Protein AF-A0A962K9R0-F1 (afdb_monomer)

Solvent-accessible surface area (backbone atoms only — not comparable to full-atom values): 7818 Å² total; per-residue (Å²): 138,87,83,87,77,81,82,76,60,64,63,57,54,57,55,56,58,64,68,67,68,78,81,79,78,81,95,76,87,81,95,74,89,78,85,84,85,80,95,72,94,74,83,80,87,74,91,63,86,55,54,47,76,77,61,75,90,55,94,85,46,94,62,61,64,46,38,31,38,31,78,87,70,49,75,46,82,45,63,84,69,86,89,55,103,68,90,85,88,85,84,90,66,102,70,59,64,90,72,45,53,93,92,57,79,115

pLDDT: mean 76.05, std 21.68, range [35.66, 98.06]

Foldseek 3Di:
DDDDDDPPVVVVVVVVVVVVPPPDDDDDDDDDDDDDDDDDDDDDDDPDPQKDWDDDQDPPDPQRWTWIAGVVRDIDTDGDDDPDPDDDDDDDDPDDQVPDDPVDGD

Mean predicted aligned error: 17.76 Å

Secondary structure (DSSP, 8-state):
------TTSHHHHHHHHHHSSSS--------------------S-SS--SEEE-----TT-TT--EEEEETTS-EEEE----SSS--------S--GGGS-TT---

Radius of gyration: 33.36 Å; Cα contacts (8 Å, |Δi|>4): 50; chains: 1; bounding box: 42×42×118 Å

Sequence (106 aa):
MRKFFSANHLTGIALAALMLLLTACGQAGDNTDPASQSAATASGTAGGTGYHRINEADPDDPLSAQIYELDNGLRVYLTENHEEPRFYAEIAVRAGSKQDPAAATG

Nearest PDB structures (foldseek):
  6b19-assembly1_A  TM=5.497E-01  e=2.868E+00  Human immunodeficiency virus 1
  5z57-assembly1_v  TM=2.238E-01  e=5.482E+00  Homo sapiens
  9c3c-a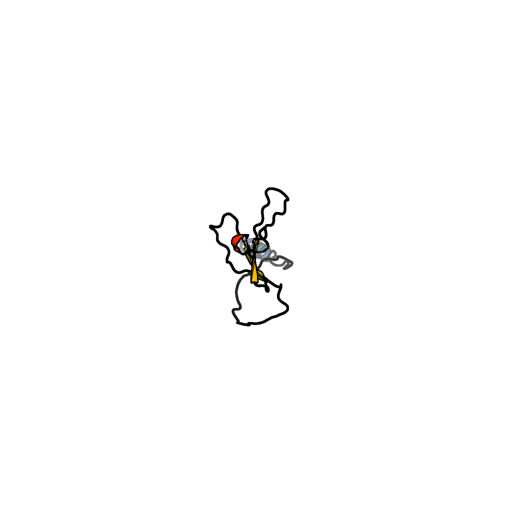ssembly1_d  TM=2.150E-01  e=8.086E+00  Oryctolagus cuniculus

Structure (mmCIF, N/CA/C/O backbone):
data_AF-A0A962K9R0-F1
#
_entry.id   AF-A0A962K9R0-F1
#
loop_
_atom_site.group_PDB
_atom_site.id
_atom_site.type_symbol
_atom_site.label_atom_id
_atom_site.label_alt_id
_atom_site.label_comp_id
_atom_site.label_asym_id
_atom_site.label_entity_id
_atom_site.label_seq_id
_atom_site.pdbx_PDB_ins_code
_atom_site.Cartn_x
_atom_site.Cartn_y
_atom_site.Cartn_z
_atom_site.occupancy
_atom_site.B_iso_or_equiv
_atom_site.auth_seq_id
_atom_site.auth_comp_id
_atom_site.auth_asym_id
_atom_site.auth_atom_id
_atom_site.pdbx_PDB_model_num
ATOM 1 N N . MET A 1 1 ? -30.956 -30.525 88.281 1.00 43.19 1 MET A N 1
ATOM 2 C CA . MET A 1 1 ? -29.673 -30.682 87.560 1.00 43.19 1 MET A CA 1
ATOM 3 C C . MET A 1 1 ? -29.812 -30.048 86.182 1.00 43.19 1 MET A C 1
ATOM 5 O O . MET A 1 1 ? -30.467 -30.616 85.320 1.00 43.19 1 MET A O 1
ATOM 9 N N . ARG A 1 2 ? -29.297 -28.825 86.009 1.00 40.34 2 ARG A N 1
ATOM 10 C CA . ARG A 1 2 ? -29.301 -28.093 84.734 1.00 40.34 2 ARG A CA 1
ATOM 11 C C . ARG A 1 2 ? -28.057 -28.506 83.943 1.00 40.34 2 ARG A C 1
ATOM 13 O O . ARG A 1 2 ? -26.953 -28.237 84.404 1.00 40.34 2 ARG A O 1
ATOM 20 N N . LYS A 1 3 ? -28.222 -29.168 82.795 1.00 55.22 3 LYS A N 1
ATOM 21 C CA . LYS A 1 3 ? -27.131 -29.366 81.830 1.00 55.22 3 LYS A CA 1
ATOM 22 C C . LYS A 1 3 ? -27.150 -28.198 80.846 1.00 55.22 3 LYS A C 1
ATOM 24 O O . LYS A 1 3 ? -28.105 -28.033 80.097 1.00 55.22 3 LYS A O 1
ATOM 29 N N . PHE A 1 4 ? -26.105 -27.382 80.913 1.00 58.00 4 PHE A N 1
ATOM 30 C CA . PHE A 1 4 ? -25.772 -26.362 79.928 1.00 58.00 4 PHE A CA 1
ATOM 31 C C . PHE A 1 4 ? -25.250 -27.058 78.664 1.00 58.00 4 PHE A C 1
ATOM 33 O O . PHE A 1 4 ? -24.234 -27.746 78.728 1.00 58.00 4 PHE A O 1
ATOM 40 N N . PHE A 1 5 ? -25.928 -26.879 77.531 1.00 59.28 5 PHE A N 1
ATOM 41 C CA . PHE A 1 5 ? -25.361 -27.124 76.205 1.00 59.28 5 PHE A CA 1
ATOM 42 C C . PHE A 1 5 ? -25.292 -25.782 75.470 1.00 59.28 5 PHE A C 1
ATOM 44 O O . PHE A 1 5 ? -26.267 -25.037 75.410 1.00 59.28 5 PHE A O 1
ATOM 51 N N . SER A 1 6 ? -24.080 -25.457 75.027 1.00 55.84 6 SER A N 1
ATOM 52 C CA . SER A 1 6 ? -23.618 -24.157 74.540 1.00 55.84 6 SER A CA 1
ATOM 53 C C . SER A 1 6 ? -24.272 -23.754 73.214 1.00 55.84 6 SER A C 1
ATOM 55 O O . SER A 1 6 ? -24.190 -24.476 72.223 1.00 55.84 6 SER A O 1
ATOM 57 N N . ALA A 1 7 ? -24.870 -22.562 73.188 1.00 60.09 7 ALA A N 1
ATOM 58 C CA . ALA A 1 7 ? -25.544 -21.956 72.038 1.00 60.09 7 ALA A CA 1
ATOM 59 C C . ALA A 1 7 ? -24.587 -21.302 71.011 1.00 60.09 7 ALA A C 1
ATOM 61 O O . ALA A 1 7 ? -25.029 -20.503 70.193 1.00 60.09 7 ALA A O 1
ATOM 62 N N . ASN A 1 8 ? -23.289 -21.635 71.025 1.00 60.00 8 ASN A N 1
ATOM 63 C CA . ASN A 1 8 ? -22.276 -20.973 70.187 1.00 60.00 8 ASN A CA 1
ATOM 64 C C . ASN A 1 8 ? -21.884 -21.740 68.908 1.00 60.00 8 ASN A C 1
ATOM 66 O O . ASN A 1 8 ? -21.065 -21.258 68.133 1.00 60.00 8 ASN A O 1
ATOM 70 N N . HIS A 1 9 ? -22.462 -22.923 68.668 1.00 58.88 9 HIS A N 1
ATOM 71 C CA . HIS A 1 9 ? -22.206 -23.717 67.454 1.00 58.88 9 HIS A CA 1
ATOM 72 C C . HIS A 1 9 ? -23.325 -23.617 66.405 1.00 58.88 9 HIS A C 1
ATOM 74 O O . HIS A 1 9 ? -23.107 -23.951 65.244 1.00 58.88 9 HIS A O 1
ATOM 80 N N . LEU A 1 10 ? -24.509 -23.125 66.786 1.00 54.62 10 LEU A N 1
ATOM 81 C CA . LEU A 1 10 ? -25.661 -23.034 65.883 1.00 54.62 10 LEU A CA 1
ATOM 82 C C . LEU A 1 10 ? -25.539 -21.860 64.892 1.00 54.62 10 LEU A C 1
ATOM 84 O O . LEU A 1 10 ? -25.954 -21.970 63.743 1.00 54.62 10 LEU A O 1
ATOM 88 N N . THR A 1 11 ? -24.915 -20.757 65.313 1.00 57.69 11 THR A N 1
ATOM 89 C CA . THR A 1 11 ? -24.666 -19.566 64.481 1.00 57.69 11 THR A CA 1
ATOM 90 C C . THR A 1 11 ? -23.553 -19.773 63.450 1.00 57.69 11 THR A C 1
ATOM 92 O O . THR A 1 11 ? -23.631 -19.219 62.358 1.00 57.69 11 THR A O 1
ATOM 95 N N . GLY A 1 12 ? -22.551 -20.610 63.745 1.00 54.88 12 GLY A N 1
ATOM 96 C CA . GLY A 1 12 ? -21.462 -20.919 62.806 1.00 54.88 12 GLY A CA 1
ATOM 97 C C . GLY A 1 12 ? -21.899 -21.794 61.626 1.00 54.88 12 GLY A C 1
ATOM 98 O O . GLY A 1 12 ? -21.480 -21.563 60.494 1.00 54.88 12 GLY A O 1
ATOM 99 N N . ILE A 1 13 ? -22.793 -22.760 61.864 1.00 59.22 13 ILE A N 1
ATOM 100 C CA . ILE A 1 13 ? -23.311 -23.652 60.811 1.00 59.22 13 ILE A CA 1
ATOM 101 C C . ILE A 1 13 ? -24.276 -22.895 59.879 1.00 59.22 13 ILE A C 1
ATOM 103 O O . ILE A 1 13 ? -24.261 -23.116 58.668 1.00 59.22 13 ILE A O 1
ATOM 107 N N . ALA A 1 14 ? -25.051 -21.942 60.412 1.00 57.75 14 ALA A N 1
ATOM 108 C CA . ALA A 1 14 ? -25.944 -21.097 59.617 1.00 57.75 14 ALA A CA 1
ATOM 109 C C . ALA A 1 14 ? -25.192 -20.146 58.660 1.00 57.75 14 ALA A C 1
ATOM 111 O O . ALA A 1 14 ? -25.675 -19.881 57.561 1.00 57.75 14 ALA A O 1
ATOM 112 N N . LEU A 1 15 ? -23.996 -19.673 59.036 1.00 58.50 15 LEU A N 1
ATOM 113 C CA . LEU A 1 15 ? -23.193 -18.771 58.200 1.00 58.50 15 LEU A CA 1
ATOM 114 C C . LEU A 1 15 ? -22.429 -19.516 57.086 1.00 58.50 15 LEU A C 1
ATOM 116 O O . LEU A 1 15 ? -22.290 -18.997 55.981 1.00 58.50 15 LEU A O 1
ATOM 120 N N . ALA A 1 16 ? -21.984 -20.752 57.344 1.00 58.22 16 ALA A N 1
ATOM 121 C CA . ALA A 1 16 ? -21.283 -21.577 56.356 1.00 58.22 16 ALA A CA 1
ATOM 122 C C . ALA A 1 16 ? -22.215 -22.123 55.253 1.00 58.22 16 ALA A C 1
ATOM 124 O O . ALA A 1 16 ? -21.808 -22.223 54.098 1.00 58.22 16 ALA A O 1
ATOM 125 N N . ALA A 1 17 ? -23.480 -22.417 55.577 1.00 58.00 17 ALA A N 1
ATOM 126 C CA . ALA A 1 17 ? -24.469 -22.878 54.597 1.00 58.00 17 ALA A CA 1
ATOM 127 C C . ALA A 1 17 ? -24.955 -21.759 53.653 1.00 58.00 17 ALA A C 1
ATOM 129 O O . ALA A 1 17 ? -25.308 -22.032 52.509 1.00 58.00 17 ALA A O 1
ATOM 130 N N . LEU A 1 18 ? -24.921 -20.496 54.095 1.00 57.53 18 LEU A N 1
ATOM 131 C CA . LEU A 1 18 ? -25.306 -19.340 53.278 1.00 57.53 18 LEU A CA 1
ATOM 132 C C . LEU A 1 18 ? -24.209 -18.926 52.273 1.00 57.53 18 LEU A C 1
A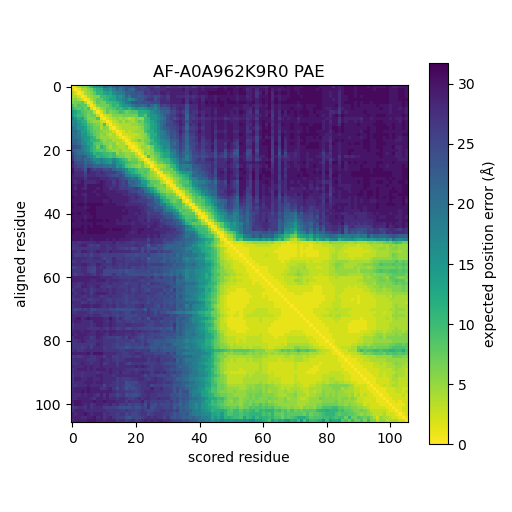TOM 134 O O . LEU A 1 18 ? -24.517 -18.354 51.234 1.00 57.53 18 LEU A O 1
ATOM 138 N N . MET A 1 19 ? -22.945 -19.277 52.538 1.00 60.31 19 MET A N 1
ATOM 139 C CA . MET A 1 19 ? -21.799 -19.039 51.643 1.00 60.31 19 MET A CA 1
ATOM 140 C C . MET A 1 19 ? -21.611 -20.121 50.560 1.00 60.31 19 MET A C 1
ATOM 142 O O . MET A 1 19 ? -20.884 -19.889 49.600 1.00 60.31 19 MET A O 1
ATOM 146 N N . LEU A 1 20 ? -22.276 -21.280 50.668 1.00 58.25 20 LEU A N 1
ATOM 147 C CA . LEU A 1 20 ? -22.171 -22.379 49.689 1.00 58.25 20 LEU A CA 1
ATOM 148 C C . LEU A 1 20 ? -23.325 -22.412 48.662 1.00 58.25 20 LEU A C 1
ATOM 150 O O . LEU A 1 20 ? -23.343 -23.269 47.785 1.00 58.25 20 LEU A O 1
ATOM 154 N N . LEU A 1 21 ? -24.286 -21.484 48.753 1.00 57.59 21 LEU A N 1
ATOM 155 C CA . LEU A 1 21 ? -25.462 -21.402 47.869 1.00 57.59 21 LEU A CA 1
ATOM 156 C C . LEU A 1 21 ? -25.366 -20.311 46.783 1.00 57.59 21 LEU A C 1
ATOM 158 O O . LEU A 1 21 ? -26.281 -20.197 45.973 1.00 57.59 21 LEU A O 1
ATOM 162 N N . LEU A 1 22 ? -24.273 -19.536 46.718 1.00 57.03 22 LEU A N 1
ATOM 163 C CA . LEU A 1 22 ? -24.068 -18.506 45.682 1.00 57.03 22 LEU A CA 1
ATOM 164 C C . LEU A 1 22 ? -23.166 -18.930 44.504 1.00 57.03 22 LEU A C 1
ATOM 166 O O . LEU A 1 22 ? -22.966 -18.139 43.590 1.00 57.03 22 LEU A O 1
ATOM 170 N N . THR A 1 23 ? -22.651 -20.162 44.465 1.00 63.72 23 THR A N 1
ATOM 171 C CA . THR A 1 23 ? -21.753 -20.641 43.386 1.00 63.72 23 THR A CA 1
ATOM 172 C C . THR A 1 23 ? -22.398 -21.611 42.396 1.00 63.72 23 THR A C 1
ATOM 174 O O . THR A 1 23 ? -21.700 -22.279 41.639 1.00 63.72 23 THR A O 1
ATOM 177 N N . ALA A 1 24 ? -23.729 -21.669 42.334 1.00 60.03 24 ALA A N 1
ATOM 178 C CA . ALA A 1 24 ? -24.439 -22.498 41.364 1.00 60.03 24 ALA A CA 1
ATOM 179 C C . ALA A 1 24 ? -25.501 -21.696 40.602 1.00 60.03 24 ALA A C 1
ATOM 181 O O . ALA A 1 24 ? -26.695 -21.864 40.829 1.00 60.03 24 ALA A O 1
ATOM 182 N N . CYS A 1 25 ? -25.051 -20.842 39.677 1.00 55.88 25 CYS A N 1
ATOM 183 C CA . CYS A 1 25 ? -25.839 -20.377 38.533 1.00 55.88 25 CYS A CA 1
ATOM 184 C C . CYS A 1 25 ? -24.915 -20.012 37.355 1.00 55.88 25 CYS A C 1
ATOM 186 O O . CYS A 1 25 ? -24.183 -19.035 37.426 1.00 55.88 25 CYS A O 1
ATOM 188 N N . GLY A 1 26 ? -25.015 -20.792 36.272 1.00 51.97 26 GLY A N 1
ATOM 189 C CA . GLY A 1 26 ? -24.974 -20.299 34.889 1.00 51.97 26 GLY A CA 1
ATOM 190 C C . GLY A 1 26 ? -23.616 -20.058 34.223 1.00 51.97 26 GLY A C 1
ATOM 191 O O . GLY A 1 26 ? -23.105 -18.946 34.237 1.00 51.97 26 GLY A O 1
ATOM 192 N N . GLN A 1 27 ? -23.123 -21.056 33.480 1.00 55.19 27 GLN A N 1
ATOM 193 C CA . GLN A 1 27 ? -22.368 -20.805 32.247 1.00 55.19 27 GLN A CA 1
ATOM 194 C C . GLN A 1 27 ? -23.368 -20.446 31.145 1.00 55.19 27 GLN A C 1
ATOM 196 O O . GLN A 1 27 ? -24.093 -21.312 30.656 1.00 55.19 27 GLN A O 1
ATOM 201 N N . ALA A 1 28 ? -23.400 -19.178 30.758 1.00 50.34 28 ALA A N 1
ATOM 202 C CA . ALA A 1 28 ? -23.968 -18.743 29.492 1.00 50.34 28 ALA A CA 1
ATOM 203 C C . ALA A 1 28 ? -23.262 -17.456 29.058 1.00 50.34 28 ALA A C 1
ATOM 205 O O . ALA A 1 28 ? -23.563 -16.389 29.575 1.00 50.34 28 ALA A O 1
ATOM 206 N N . GLY A 1 29 ? -22.340 -17.608 28.103 1.00 50.53 29 GLY A N 1
ATOM 207 C CA . GLY A 1 29 ? -21.819 -16.537 27.256 1.00 50.53 29 GLY A CA 1
ATOM 208 C C . GLY A 1 29 ? -20.776 -15.625 27.893 1.00 50.53 29 GLY A C 1
ATOM 209 O O . GLY A 1 29 ? -21.128 -14.715 28.624 1.00 50.53 29 GLY A O 1
ATOM 210 N N . ASP A 1 30 ? -19.512 -15.808 27.510 1.00 35.66 30 ASP A N 1
ATOM 211 C CA . ASP A 1 30 ? -18.719 -14.662 27.068 1.00 35.66 30 ASP A CA 1
ATOM 212 C C . ASP A 1 30 ? -17.580 -15.104 26.145 1.00 35.66 30 ASP A C 1
ATOM 214 O O . ASP A 1 30 ? -16.877 -16.085 26.395 1.00 35.66 30 ASP A O 1
ATOM 218 N N . ASN A 1 31 ? -17.475 -14.386 25.029 1.00 57.75 31 ASN A N 1
ATOM 219 C CA . ASN A 1 31 ? -16.407 -14.488 24.050 1.00 57.75 31 ASN A CA 1
ATOM 220 C C . ASN A 1 31 ? -15.148 -13.843 24.631 1.00 57.75 31 ASN A C 1
ATOM 222 O O . ASN A 1 31 ? -15.126 -12.623 24.748 1.00 57.75 31 ASN A O 1
ATOM 226 N N . THR A 1 32 ? -14.098 -14.625 24.881 1.00 40.31 32 THR A N 1
ATOM 227 C CA . THR A 1 32 ? -12.720 -14.123 24.811 1.00 40.31 32 THR A CA 1
ATOM 228 C C . THR A 1 32 ? -11.783 -15.260 24.422 1.00 40.31 32 THR A C 1
ATOM 230 O O . THR A 1 32 ? -11.817 -16.345 25.006 1.00 40.31 32 THR A O 1
ATOM 233 N N . ASP A 1 33 ? -10.958 -14.984 23.418 1.00 42.66 33 ASP A N 1
ATOM 234 C CA . ASP A 1 33 ? -9.885 -15.823 22.898 1.00 42.66 33 ASP A CA 1
ATOM 235 C C . ASP A 1 33 ? -8.962 -16.400 23.984 1.00 42.66 33 ASP A C 1
ATOM 237 O O . ASP A 1 33 ? -8.634 -15.725 24.965 1.00 42.66 33 ASP A O 1
ATOM 241 N N . PRO A 1 34 ? -8.386 -17.583 23.721 1.00 43.09 34 PRO A N 1
ATOM 242 C CA . PRO A 1 34 ? -7.013 -17.829 24.112 1.00 43.09 34 PRO A CA 1
ATOM 243 C C . PRO A 1 34 ? -6.169 -18.187 22.891 1.00 43.09 34 PRO A C 1
ATOM 245 O O . PRO A 1 34 ? -6.360 -19.202 22.218 1.00 43.09 34 PRO A O 1
ATOM 248 N N . ALA A 1 35 ? -5.166 -17.348 22.658 1.00 42.94 35 ALA A N 1
ATOM 249 C CA . ALA A 1 35 ? -3.992 -17.727 21.907 1.00 42.94 35 ALA A CA 1
ATOM 250 C C . ALA A 1 35 ? -3.332 -18.975 22.526 1.00 42.94 35 ALA A C 1
ATOM 252 O O . ALA A 1 35 ? -3.131 -19.049 23.739 1.00 42.94 35 ALA A O 1
ATOM 253 N N . SER A 1 36 ? -2.854 -19.844 21.627 1.00 47.78 36 SER A N 1
ATOM 254 C CA . SER A 1 36 ? -1.874 -20.932 21.817 1.00 47.78 36 SER A CA 1
ATOM 255 C C . SER A 1 36 ? -2.476 -22.254 22.336 1.00 47.78 36 SER A C 1
ATOM 257 O O . SER A 1 36 ? -2.964 -22.324 23.451 1.00 47.78 36 SER A O 1
ATOM 259 N N . GLN A 1 37 ? -2.416 -23.395 21.642 1.00 47.28 37 GLN A N 1
ATOM 260 C CA . GLN A 1 37 ? -1.391 -23.888 20.719 1.00 47.28 37 GLN A CA 1
ATOM 261 C C . GLN A 1 37 ? -1.984 -24.947 19.774 1.00 47.28 37 GLN A C 1
ATOM 263 O O . GLN A 1 37 ? -2.646 -25.878 20.222 1.00 47.28 37 GLN A O 1
ATOM 268 N N . SER A 1 38 ? -1.616 -24.893 18.496 1.00 41.91 38 SER A N 1
ATOM 269 C CA . SER A 1 38 ? -1.133 -26.095 17.813 1.00 41.91 38 SER A CA 1
ATOM 270 C C . SER A 1 38 ? -0.238 -25.678 16.655 1.00 41.91 38 SER A C 1
ATOM 272 O O . SER A 1 38 ? -0.703 -25.340 15.570 1.00 41.91 38 SER A O 1
ATOM 274 N N . ALA A 1 39 ? 1.070 -25.713 16.900 1.00 53.00 39 ALA A N 1
ATOM 275 C CA . ALA A 1 39 ? 2.037 -25.823 15.827 1.00 53.00 39 ALA A CA 1
ATOM 276 C C . ALA A 1 39 ? 1.902 -27.223 15.209 1.00 53.00 39 ALA A C 1
ATOM 278 O O . ALA A 1 39 ? 2.307 -28.217 15.808 1.00 53.00 39 ALA A O 1
ATOM 279 N N . ALA A 1 40 ? 1.327 -27.290 14.010 1.00 46.25 40 ALA A N 1
ATOM 280 C CA . ALA A 1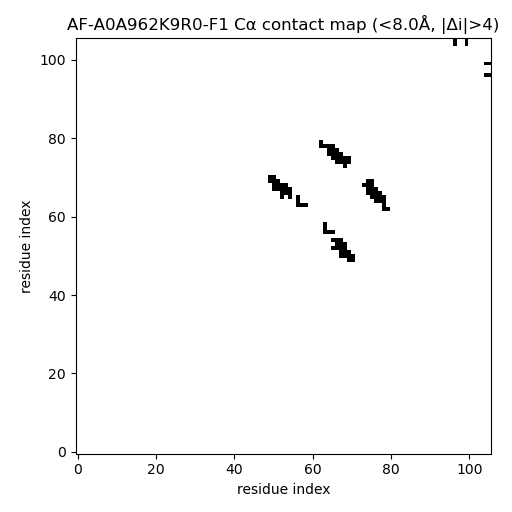 40 ? 1.528 -28.385 13.074 1.00 46.25 40 ALA A CA 1
ATOM 281 C C . ALA A 1 40 ? 1.497 -27.824 11.648 1.00 46.25 40 ALA A C 1
ATOM 283 O O . ALA A 1 40 ? 0.523 -27.224 11.203 1.00 46.25 40 ALA A O 1
ATOM 284 N N . THR A 1 41 ? 2.617 -28.011 10.962 1.00 44.19 41 THR A N 1
ATOM 285 C CA . THR A 1 41 ? 2.869 -27.697 9.559 1.00 44.19 41 THR A CA 1
ATOM 286 C C . THR A 1 41 ? 1.856 -28.356 8.613 1.00 44.19 41 THR A C 1
ATOM 288 O O . THR A 1 41 ? 1.789 -29.579 8.543 1.00 44.19 41 THR A O 1
ATOM 291 N N . ALA A 1 42 ? 1.171 -27.536 7.813 1.00 46.66 42 ALA A N 1
ATOM 292 C CA . ALA A 1 42 ? 0.676 -27.829 6.459 1.00 46.66 42 ALA A CA 1
ATOM 293 C C . ALA A 1 42 ? 0.502 -26.462 5.757 1.00 46.66 42 ALA A C 1
ATOM 295 O O . ALA A 1 42 ? -0.377 -25.691 6.113 1.00 46.66 42 ALA A O 1
ATOM 296 N N . SER A 1 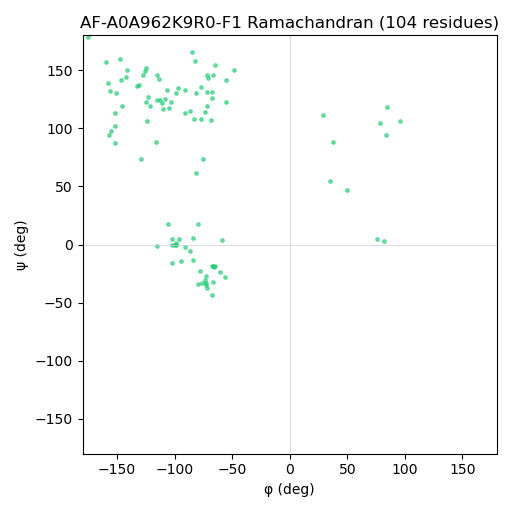43 ? 1.472 -25.955 4.991 1.00 51.81 43 SER A N 1
ATOM 297 C CA . SER A 1 43 ? 1.618 -26.175 3.540 1.00 51.81 43 SER A CA 1
ATOM 298 C C . SER A 1 43 ? 0.302 -26.430 2.792 1.00 51.81 43 SER A C 1
ATOM 300 O O . SER A 1 43 ? -0.255 -27.516 2.895 1.00 51.81 43 SER A O 1
ATOM 302 N N . GLY A 1 44 ? -0.101 -25.469 1.951 1.00 48.75 44 GLY A N 1
ATOM 303 C CA . GLY A 1 44 ? -0.924 -25.717 0.761 1.00 48.75 44 GLY A CA 1
ATOM 304 C C . GLY A 1 44 ?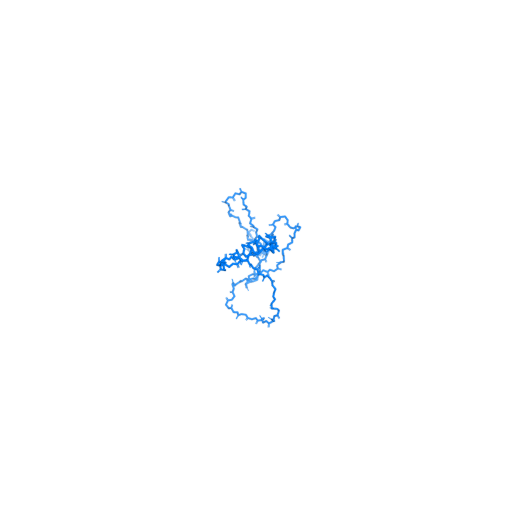 -2.436 -25.522 0.907 1.00 48.75 44 GLY A C 1
ATOM 305 O O . GLY A 1 44 ? -3.137 -26.376 1.432 1.00 48.75 44 GLY A O 1
ATOM 306 N N . THR A 1 45 ? -2.914 -24.415 0.329 1.00 50.19 45 THR A N 1
ATOM 307 C CA . THR A 1 45 ? -4.207 -24.235 -0.359 1.00 50.19 45 THR A CA 1
ATOM 308 C C . THR A 1 45 ? -5.427 -24.953 0.231 1.00 50.19 45 THR A C 1
ATOM 310 O O . THR A 1 45 ? -5.847 -26.005 -0.246 1.00 50.19 45 THR A O 1
ATOM 313 N N . ALA A 1 46 ? -6.097 -24.283 1.168 1.00 47.69 46 ALA A N 1
ATOM 314 C CA . ALA A 1 46 ? -7.515 -24.485 1.453 1.00 47.69 46 ALA A CA 1
ATOM 315 C C . ALA A 1 46 ? -8.249 -23.181 1.118 1.00 47.69 46 ALA A C 1
ATOM 317 O O . ALA A 1 46 ? -8.321 -22.307 1.970 1.00 47.69 46 ALA A O 1
ATOM 318 N N . GLY A 1 47 ? -8.684 -23.018 -0.143 1.00 59.44 47 GLY A N 1
ATOM 319 C CA . GLY A 1 47 ? -9.489 -21.875 -0.622 1.00 59.44 47 GLY A CA 1
ATOM 320 C C . GLY A 1 47 ? -9.143 -20.539 0.044 1.00 59.44 47 GLY A C 1
ATOM 321 O O . GLY A 1 47 ? -10.001 -19.947 0.691 1.00 59.44 47 GLY A O 1
ATOM 322 N N . GLY A 1 48 ? -7.861 -20.159 -0.001 1.00 69.38 48 GLY A N 1
ATOM 323 C CA . GLY A 1 48 ? -7.311 -19.089 0.827 1.00 69.38 48 GLY A CA 1
ATOM 324 C C . GLY A 1 48 ? -7.925 -17.736 0.493 1.00 69.38 48 GLY A C 1
ATOM 325 O O . GLY A 1 48 ? -8.362 -17.507 -0.632 1.00 69.38 48 GLY A O 1
ATOM 326 N N . THR A 1 49 ? -7.919 -16.819 1.457 1.00 79.44 49 THR A N 1
ATOM 327 C CA . THR A 1 49 ? -8.446 -15.450 1.343 1.00 79.44 49 THR A CA 1
ATOM 328 C C . THR A 1 49 ? -7.797 -14.598 0.239 1.00 79.44 49 THR A C 1
ATOM 330 O O . THR A 1 49 ? -8.138 -13.432 0.104 1.00 79.44 49 THR A O 1
ATOM 333 N N . GLY A 1 50 ? -6.894 -15.145 -0.580 1.00 94.94 50 GLY A N 1
ATOM 334 C CA . GLY A 1 50 ? -6.189 -14.428 -1.643 1.00 94.94 50 GLY A CA 1
ATOM 335 C C . GLY A 1 50 ? -5.076 -13.508 -1.135 1.00 94.94 50 GLY A C 1
ATOM 336 O O . GLY A 1 50 ? -4.521 -12.730 -1.911 1.00 94.94 50 GLY A O 1
ATOM 337 N N . TYR A 1 51 ? -4.811 -13.538 0.175 1.00 96.50 51 TYR A N 1
ATOM 338 C CA . TYR A 1 51 ? -3.836 -12.705 0.865 1.00 96.50 51 TYR A CA 1
ATOM 339 C C . TYR A 1 51 ? -3.417 -13.312 2.204 1.00 96.50 51 TYR A C 1
ATOM 341 O O . TYR A 1 51 ? -4.175 -14.063 2.825 1.00 96.50 51 TYR A O 1
ATOM 349 N N . HIS A 1 52 ? -2.240 -12.916 2.686 1.00 96.06 52 HIS A N 1
ATOM 350 C CA . HIS A 1 52 ? -1.740 -13.230 4.024 1.00 96.06 52 HIS A CA 1
ATOM 351 C C . HIS A 1 52 ? -0.989 -12.032 4.622 1.00 96.06 52 HIS A C 1
ATOM 353 O O . HIS A 1 52 ? -0.424 -11.220 3.893 1.00 96.06 52 HIS A O 1
ATOM 359 N N . ARG A 1 53 ? -1.003 -11.889 5.954 1.00 96.75 53 ARG A N 1
ATOM 360 C CA . ARG A 1 53 ? -0.261 -10.826 6.652 1.00 96.75 53 ARG A CA 1
ATOM 361 C C . ARG A 1 53 ? 1.225 -11.192 6.719 1.00 96.75 53 ARG A C 1
ATOM 363 O O . ARG A 1 53 ? 1.544 -12.332 7.047 1.00 96.75 53 ARG A O 1
ATOM 370 N N . ILE A 1 54 ? 2.109 -10.235 6.433 1.00 97.25 54 ILE A N 1
ATOM 371 C CA . ILE A 1 54 ? 3.566 -10.450 6.338 1.00 97.25 54 ILE A CA 1
ATOM 372 C C . ILE A 1 54 ? 4.386 -9.712 7.404 1.00 97.25 54 ILE A C 1
ATOM 374 O O . ILE A 1 54 ? 5.607 -9.838 7.426 1.00 97.25 54 ILE A O 1
ATOM 378 N N . ASN A 1 55 ? 3.741 -8.943 8.283 1.00 96.81 55 ASN A N 1
ATOM 379 C CA . ASN A 1 55 ? 4.390 -8.277 9.410 1.00 96.81 55 ASN A CA 1
ATOM 380 C C . ASN A 1 55 ? 3.732 -8.639 10.744 1.00 96.81 55 ASN A C 1
ATOM 382 O O . ASN A 1 55 ? 2.527 -8.884 10.815 1.00 96.81 55 ASN A O 1
ATOM 386 N N . GLU A 1 56 ? 4.522 -8.592 11.810 1.00 96.69 56 GLU A N 1
ATOM 387 C CA . GLU A 1 56 ? 4.027 -8.637 13.185 1.00 96.69 56 GLU A CA 1
ATOM 388 C C . GLU A 1 56 ? 3.617 -7.232 13.651 1.00 96.69 56 GLU A C 1
ATOM 390 O O . GLU A 1 56 ? 3.902 -6.233 12.986 1.00 96.69 56 GLU A O 1
ATOM 395 N N . ALA A 1 57 ? 2.873 -7.153 14.756 1.00 94.12 57 ALA A N 1
ATOM 396 C CA . ALA A 1 57 ? 2.555 -5.869 15.370 1.00 94.12 57 ALA A CA 1
ATOM 397 C C . ALA A 1 57 ? 3.809 -5.297 16.044 1.00 94.12 57 ALA A C 1
ATOM 399 O O . ALA A 1 57 ? 4.471 -6.005 16.802 1.00 94.12 57 ALA A O 1
ATOM 400 N N . ASP A 1 58 ? 4.101 -4.026 15.780 1.00 95.19 58 ASP A N 1
ATOM 401 C CA . ASP A 1 58 ? 5.219 -3.297 16.373 1.00 95.19 58 ASP A CA 1
ATOM 402 C C . ASP A 1 58 ? 4.665 -2.243 17.348 1.00 95.19 58 ASP A C 1
ATOM 404 O O . ASP A 1 58 ? 3.920 -1.361 16.912 1.00 95.19 58 ASP A O 1
ATOM 408 N N . PRO A 1 59 ? 4.961 -2.330 18.660 1.00 95.50 59 PRO A N 1
ATOM 409 C CA . PRO A 1 59 ? 4.485 -1.349 19.633 1.00 95.50 59 PRO A CA 1
ATOM 410 C C . PRO A 1 59 ? 5.080 0.052 19.426 1.00 95.50 59 PRO A C 1
ATOM 412 O O . PRO A 1 59 ? 4.504 1.017 19.926 1.00 95.50 59 PRO A O 1
ATOM 415 N N . ASP A 1 60 ? 6.198 0.169 18.704 1.00 97.44 60 ASP A N 1
ATOM 416 C CA . ASP A 1 60 ? 6.851 1.444 18.408 1.00 97.44 60 ASP A CA 1
ATOM 417 C C . ASP A 1 60 ? 6.354 2.069 17.084 1.00 97.44 60 ASP A C 1
ATOM 419 O O . ASP A 1 60 ? 6.763 3.181 16.741 1.00 97.44 60 ASP A O 1
ATOM 423 N N . ASP A 1 61 ? 5.452 1.403 16.345 1.00 96.06 61 ASP A N 1
ATOM 424 C CA . ASP A 1 61 ? 4.840 1.939 15.122 1.00 96.06 61 ASP A CA 1
ATOM 425 C C . ASP A 1 61 ? 3.637 2.852 15.444 1.00 96.06 61 ASP A C 1
ATOM 427 O O . ASP A 1 61 ? 2.554 2.360 15.787 1.00 96.06 61 ASP A O 1
ATOM 431 N N . PRO A 1 62 ? 3.758 4.183 15.262 1.00 94.75 62 PRO A N 1
ATOM 432 C CA . PRO A 1 62 ? 2.674 5.115 15.562 1.00 94.75 62 PRO A CA 1
ATOM 433 C C . PRO A 1 62 ? 1.458 4.950 14.643 1.00 94.75 62 PRO A C 1
ATOM 435 O O . PRO A 1 62 ? 0.379 5.434 14.978 1.00 94.75 62 PRO A O 1
ATOM 438 N N . LEU A 1 63 ? 1.616 4.309 13.481 1.00 95.19 63 LEU A N 1
ATOM 439 C CA . LEU A 1 63 ? 0.536 4.091 12.521 1.00 95.19 63 LEU A CA 1
ATOM 440 C C . LEU A 1 63 ? -0.146 2.731 12.693 1.00 95.19 63 LEU A C 1
ATOM 442 O O . LEU A 1 63 ? -1.221 2.529 12.128 1.00 95.19 63 LEU A O 1
ATOM 446 N N . SER A 1 64 ? 0.462 1.807 13.447 1.00 95.69 64 SER A N 1
ATOM 447 C CA . SER A 1 64 ? -0.014 0.425 13.597 1.00 95.69 64 SER A CA 1
ATOM 448 C C . SER A 1 64 ? -0.309 -0.244 12.242 1.00 95.69 64 SER A C 1
ATOM 450 O O . SER A 1 64 ? -1.367 -0.849 12.036 1.00 95.69 64 SER A O 1
ATOM 452 N N . ALA A 1 65 ? 0.615 -0.110 11.289 1.00 96.69 65 ALA A N 1
ATOM 453 C CA . ALA A 1 65 ? 0.432 -0.550 9.916 1.00 96.69 65 ALA A CA 1
ATOM 454 C C . ALA A 1 65 ? 0.357 -2.080 9.800 1.00 96.69 65 ALA A C 1
ATOM 456 O O . ALA A 1 65 ? 1.208 -2.835 10.279 1.00 96.69 65 ALA A O 1
ATOM 457 N N . GLN A 1 66 ? -0.658 -2.552 9.085 1.00 97.44 66 GLN A N 1
ATOM 458 C CA . GLN A 1 66 ? -0.835 -3.954 8.731 1.00 97.44 66 GLN A CA 1
ATOM 459 C C . GLN A 1 66 ? -0.430 -4.149 7.275 1.00 97.44 66 GLN A C 1
ATOM 461 O O . GLN A 1 66 ? -0.956 -3.496 6.374 1.00 97.44 66 GLN A O 1
ATOM 466 N N . ILE A 1 67 ? 0.528 -5.040 7.046 1.00 97.88 67 ILE A N 1
ATOM 467 C CA . ILE A 1 67 ? 1.105 -5.301 5.735 1.00 97.88 67 ILE A CA 1
ATOM 468 C C . ILE A 1 67 ? 0.670 -6.691 5.292 1.00 97.88 67 ILE A C 1
ATOM 470 O O . ILE A 1 67 ? 0.959 -7.690 5.956 1.00 97.88 67 ILE A O 1
ATOM 474 N N . TYR A 1 68 ? 0.000 -6.754 4.149 1.00 98.06 68 TYR A N 1
ATOM 475 C CA . TYR A 1 68 ? -0.451 -7.993 3.528 1.00 98.06 68 TYR A CA 1
ATOM 476 C C . TYR A 1 68 ? 0.249 -8.212 2.196 1.00 98.06 68 TYR A C 1
ATOM 478 O O . TYR A 1 68 ? 0.498 -7.257 1.462 1.00 98.06 68 TYR A O 1
ATOM 486 N N . GLU A 1 69 ? 0.514 -9.468 1.863 1.00 97.94 69 GLU A N 1
ATOM 487 C CA . GLU A 1 69 ? 0.890 -9.891 0.519 1.00 97.94 69 GLU A CA 1
ATOM 488 C C . GLU A 1 69 ? -0.270 -10.670 -0.101 1.00 97.94 69 GLU A C 1
ATOM 490 O O . GLU A 1 69 ? -0.798 -11.616 0.491 1.00 97.94 69 GLU A O 1
ATOM 495 N N . LEU A 1 70 ? -0.698 -10.212 -1.275 1.00 97.62 70 LEU A N 1
ATOM 496 C CA . LEU A 1 70 ? -1.739 -10.831 -2.083 1.00 97.62 70 LEU A CA 1
ATOM 497 C C . LEU A 1 70 ? -1.146 -11.976 -2.915 1.00 97.62 70 LEU A C 1
ATOM 499 O O . LEU A 1 70 ? 0.037 -11.956 -3.249 1.00 97.62 70 LEU A O 1
ATOM 503 N N . ASP A 1 71 ? -1.977 -12.917 -3.358 1.00 96.62 71 ASP A N 1
ATOM 504 C CA . ASP A 1 71 ? -1.534 -14.067 -4.170 1.00 96.62 71 ASP A CA 1
ATOM 505 C C . ASP A 1 71 ? -0.878 -13.661 -5.505 1.00 96.62 71 ASP A C 1
ATOM 507 O O . ASP A 1 71 ? -0.087 -14.409 -6.078 1.00 96.62 71 ASP A O 1
ATOM 511 N N . ASN A 1 72 ? -1.189 -12.463 -6.012 1.00 96.25 72 ASN A N 1
ATOM 512 C CA . ASN A 1 72 ? -0.566 -11.898 -7.212 1.00 96.25 72 ASN A CA 1
ATOM 513 C C . ASN A 1 72 ? 0.772 -11.177 -6.937 1.00 96.25 72 ASN A C 1
ATOM 515 O O . ASN A 1 72 ? 1.327 -10.559 -7.846 1.00 96.25 72 ASN A O 1
ATOM 519 N N . GLY A 1 73 ? 1.275 -11.228 -5.701 1.00 96.44 73 GLY A N 1
ATOM 520 C CA . GLY A 1 73 ? 2.533 -10.619 -5.267 1.00 96.44 73 GLY A CA 1
ATOM 521 C C . GLY A 1 73 ? 2.450 -9.126 -4.938 1.00 96.44 73 GLY A C 1
ATOM 522 O O . GLY A 1 73 ? 3.475 -8.514 -4.628 1.00 96.44 73 GLY A O 1
ATOM 523 N N . LEU A 1 74 ? 1.266 -8.506 -5.005 1.00 97.38 74 LEU A N 1
ATOM 524 C CA . LEU A 1 74 ? 1.091 -7.127 -4.547 1.00 97.38 74 LEU A CA 1
ATOM 525 C C . LEU A 1 74 ? 1.147 -7.052 -3.023 1.00 97.38 74 LEU A C 1
ATOM 527 O O . LEU A 1 74 ? 0.653 -7.933 -2.325 1.00 97.38 74 LEU A O 1
ATOM 531 N N . ARG A 1 75 ? 1.691 -5.944 -2.515 1.00 97.88 75 ARG A N 1
ATOM 532 C CA . ARG A 1 75 ? 1.685 -5.636 -1.085 1.00 97.88 75 ARG A CA 1
ATOM 533 C C . ARG A 1 75 ? 0.695 -4.529 -0.782 1.00 97.88 75 ARG A C 1
ATOM 535 O O . ARG A 1 75 ? 0.691 -3.503 -1.459 1.00 97.88 75 ARG A O 1
ATOM 542 N N . VAL A 1 76 ? -0.109 -4.740 0.250 1.00 98.00 76 VAL A N 1
ATOM 543 C CA . VAL A 1 76 ? -1.086 -3.776 0.755 1.00 98.00 76 VAL A CA 1
ATOM 544 C C . VAL A 1 76 ? -0.636 -3.322 2.132 1.00 98.00 76 VAL A C 1
ATOM 546 O O . VAL A 1 76 ? -0.431 -4.150 3.014 1.00 98.00 76 VAL A O 1
ATOM 549 N N . TYR A 1 77 ? -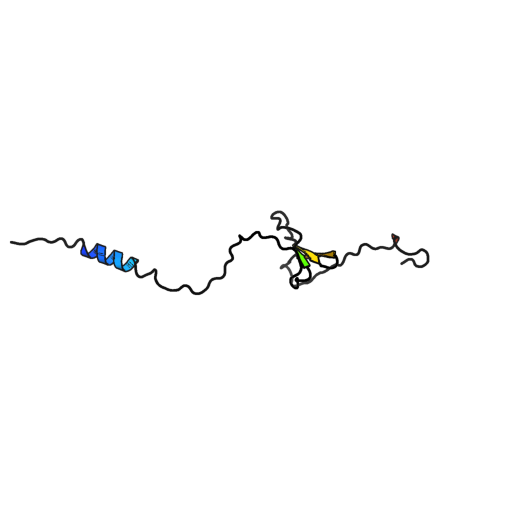0.496 -2.012 2.301 1.00 97.69 77 TYR A N 1
ATOM 550 C CA . TYR A 1 77 ? -0.209 -1.365 3.576 1.00 97.69 77 TYR A CA 1
ATOM 551 C C . TYR A 1 77 ? -1.503 -0.711 4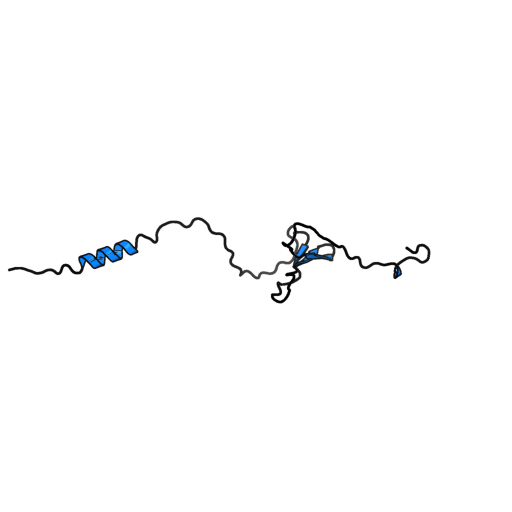.046 1.00 97.69 77 TYR A C 1
ATOM 553 O O . TYR A 1 77 ? -2.039 0.151 3.351 1.00 97.69 77 TYR A O 1
ATOM 561 N N . LEU A 1 78 ? -2.023 -1.154 5.184 1.00 97.31 78 LEU A N 1
ATOM 562 C CA . LEU A 1 78 ? -3.307 -0.720 5.713 1.00 97.31 78 LEU A CA 1
ATOM 563 C C . LEU A 1 78 ? -3.130 -0.151 7.116 1.00 97.31 78 LEU A C 1
ATOM 565 O O . LEU A 1 78 ? -2.588 -0.811 8.000 1.00 97.31 78 LEU A O 1
ATOM 569 N N . THR A 1 79 ? -3.629 1.060 7.315 1.00 96.25 79 THR A N 1
ATOM 570 C CA . THR A 1 79 ? -3.741 1.715 8.617 1.00 96.25 79 THR A CA 1
ATOM 571 C C . THR A 1 79 ? -5.183 2.174 8.791 1.00 96.25 79 THR A C 1
ATOM 573 O O . THR A 1 79 ? -5.854 2.532 7.821 1.00 96.25 79 THR A O 1
ATOM 576 N N . GLU A 1 80 ? -5.683 2.131 10.020 1.00 94.31 80 GLU A N 1
ATOM 577 C CA . GLU A 1 80 ? -7.009 2.644 10.351 1.00 94.31 80 GLU A CA 1
ATOM 578 C C . GLU A 1 80 ? -6.863 4.047 10.951 1.00 94.31 80 GLU A C 1
ATOM 580 O O . GLU A 1 80 ? -6.058 4.254 11.856 1.00 94.31 80 GLU A O 1
ATOM 585 N N . ASN A 1 81 ? -7.627 5.016 10.444 1.00 94.00 81 ASN A N 1
ATOM 586 C CA . ASN A 1 81 ? -7.653 6.380 10.969 1.00 94.00 81 ASN A CA 1
ATOM 587 C C . ASN A 1 81 ? -9.099 6.764 11.328 1.00 94.00 81 ASN A C 1
ATOM 589 O O . ASN A 1 81 ? -9.980 6.727 10.472 1.00 94.00 81 ASN A O 1
ATOM 593 N N . HIS A 1 82 ? -9.320 7.143 12.591 1.00 93.69 82 HIS A N 1
ATOM 594 C CA . HIS A 1 82 ? -10.627 7.501 13.162 1.00 93.69 82 HIS A CA 1
ATOM 595 C C . HIS A 1 82 ? -10.853 9.016 13.316 1.00 93.69 82 HIS A C 1
ATOM 597 O O . HIS A 1 82 ? -11.865 9.423 13.883 1.00 93.69 82 HIS A O 1
ATOM 603 N N . GLU A 1 83 ? -9.930 9.864 12.853 1.00 93.88 83 GLU A N 1
ATOM 604 C CA . GLU A 1 83 ? -10.029 11.328 12.984 1.00 93.88 83 GLU A CA 1
ATOM 605 C C . GLU A 1 83 ? -11.181 11.913 12.152 1.00 93.88 83 GLU A C 1
ATOM 607 O O . GLU A 1 83 ? -11.940 12.754 12.633 1.00 93.88 83 GLU A O 1
ATOM 612 N N . GLU A 1 84 ? -11.337 11.451 10.909 1.00 93.50 84 GLU A N 1
ATOM 613 C CA . GLU A 1 84 ? -12.397 11.866 9.985 1.00 93.50 84 GLU A CA 1
ATOM 614 C C . GLU A 1 84 ? -12.887 10.654 9.172 1.00 93.50 84 GLU A C 1
ATOM 616 O O . GLU A 1 84 ? -12.068 9.822 8.778 1.00 93.50 84 GLU A O 1
ATOM 621 N N . PRO A 1 85 ? -14.192 10.545 8.844 1.00 95.25 85 PRO A N 1
ATOM 622 C CA . PRO A 1 85 ? -14.740 9.417 8.087 1.00 95.25 85 PRO A CA 1
ATOM 623 C C . PRO A 1 85 ? -14.373 9.513 6.596 1.00 95.25 85 PRO A C 1
ATOM 625 O O . PRO A 1 85 ? -15.203 9.843 5.745 1.00 95.25 85 PRO A O 1
ATOM 628 N N . ARG A 1 86 ? -13.108 9.239 6.272 1.00 95.44 86 ARG A N 1
ATOM 629 C CA . ARG A 1 86 ? -12.554 9.290 4.917 1.00 95.44 86 ARG A CA 1
ATOM 630 C C . ARG A 1 86 ? -11.780 8.015 4.604 1.00 95.44 86 ARG A C 1
ATOM 632 O O . ARG A 1 86 ? -10.972 7.555 5.398 1.00 95.44 86 ARG A O 1
ATOM 639 N N . PHE A 1 87 ? -11.973 7.504 3.391 1.00 95.12 87 PHE A N 1
ATOM 640 C CA . PHE A 1 87 ? -11.109 6.485 2.805 1.00 95.12 87 PHE A CA 1
ATOM 641 C C . PHE A 1 87 ? -10.077 7.148 1.887 1.00 95.12 87 PHE A C 1
ATOM 643 O O . PHE A 1 87 ? -10.427 8.013 1.080 1.00 95.12 87 PHE A O 1
ATOM 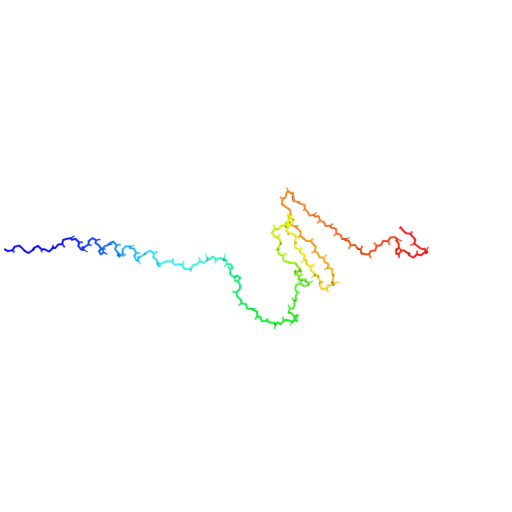650 N N . TYR A 1 88 ? -8.818 6.737 2.004 1.00 95.44 88 TYR A N 1
ATOM 651 C CA . TYR A 1 88 ? -7.720 7.182 1.152 1.00 95.44 88 TYR A CA 1
ATOM 652 C C . TYR A 1 88 ? -6.917 5.973 0.684 1.00 95.44 88 TYR A C 1
ATOM 654 O O . TYR A 1 88 ? -6.633 5.080 1.477 1.00 95.44 88 TYR A O 1
ATOM 662 N N . ALA A 1 89 ? -6.551 5.949 -0.595 1.00 97.00 89 ALA A N 1
ATOM 663 C CA . ALA A 1 89 ? -5.743 4.884 -1.161 1.00 97.00 89 ALA A CA 1
ATOM 664 C C . ALA A 1 89 ? -4.832 5.427 -2.257 1.00 97.00 89 ALA A C 1
ATOM 666 O O . ALA A 1 89 ? -5.242 6.242 -3.084 1.00 97.00 89 ALA A O 1
ATOM 667 N N . GLU A 1 90 ? -3.615 4.902 -2.287 1.00 97.88 90 GLU A N 1
ATOM 668 C CA . GLU A 1 90 ? -2.653 5.114 -3.356 1.00 97.88 90 GLU A CA 1
ATOM 669 C C . GLU A 1 90 ? -2.187 3.764 -3.889 1.00 97.88 90 GLU A C 1
ATOM 671 O O . GLU A 1 90 ? -2.101 2.779 -3.154 1.00 97.88 90 GLU A O 1
ATOM 676 N N . ILE A 1 91 ? -1.859 3.727 -5.179 1.00 97.00 91 ILE A N 1
ATOM 677 C CA . ILE A 1 91 ? -1.284 2.549 -5.823 1.00 97.00 91 ILE A CA 1
ATOM 678 C C . ILE A 1 91 ? 0.036 2.971 -6.452 1.00 97.00 91 ILE A C 1
ATOM 680 O O . ILE A 1 91 ? 0.068 3.641 -7.483 1.00 97.00 91 ILE A O 1
ATOM 684 N N . ALA A 1 92 ? 1.134 2.561 -5.824 1.00 96.88 92 ALA A N 1
ATOM 685 C CA . ALA A 1 92 ? 2.461 2.747 -6.383 1.00 96.88 92 ALA A CA 1
ATOM 686 C C . ALA A 1 92 ? 2.756 1.647 -7.410 1.00 96.88 92 ALA A C 1
ATOM 688 O O . ALA A 1 92 ? 2.621 0.455 -7.128 1.00 96.88 92 ALA A O 1
ATOM 689 N N . VAL A 1 93 ? 3.216 2.045 -8.594 1.00 95.31 93 VAL A N 1
ATOM 690 C CA . VAL A 1 93 ? 3.689 1.129 -9.637 1.00 95.31 93 VAL A CA 1
ATOM 691 C C . VAL A 1 93 ? 5.184 1.319 -9.857 1.00 95.31 93 VAL A C 1
ATOM 693 O O . VAL A 1 93 ? 5.699 2.435 -9.828 1.00 95.31 93 VAL A O 1
ATOM 696 N N . ARG A 1 94 ? 5.907 0.224 -10.107 1.00 94.31 94 ARG A N 1
ATOM 697 C CA . ARG A 1 94 ? 7.336 0.269 -10.454 1.00 94.31 94 ARG A CA 1
ATOM 698 C C . ARG A 1 94 ? 7.513 0.581 -11.946 1.00 94.31 94 ARG A C 1
ATOM 700 O O . ARG A 1 94 ? 8.047 -0.228 -12.699 1.00 94.31 94 ARG A O 1
ATOM 707 N N . ALA A 1 95 ? 7.043 1.746 -12.370 1.00 93.88 95 ALA A N 1
ATOM 708 C CA . ALA A 1 95 ? 7.184 2.258 -13.730 1.00 93.88 95 ALA A CA 1
ATOM 709 C C . ALA A 1 95 ? 7.300 3.790 -13.706 1.00 93.88 95 ALA A C 1
ATOM 711 O O . ALA A 1 95 ? 6.920 4.427 -12.726 1.00 93.88 95 ALA A O 1
ATOM 712 N N . GLY A 1 96 ? 7.843 4.375 -14.771 1.00 94.75 96 GLY A N 1
ATOM 713 C CA . GLY A 1 96 ? 7.984 5.821 -14.937 1.00 94.75 96 GLY A CA 1
ATOM 714 C C . GLY A 1 96 ? 8.540 6.178 -16.317 1.00 94.75 96 GLY A C 1
ATOM 715 O O . GLY A 1 96 ? 8.872 5.291 -17.098 1.00 94.75 96 GLY A O 1
ATOM 716 N N . SER A 1 97 ? 8.693 7.473 -16.606 1.00 95.31 97 SER A N 1
ATOM 717 C CA . SER A 1 97 ? 9.071 7.961 -17.948 1.00 95.31 97 SER A CA 1
ATOM 718 C C . SER A 1 97 ? 10.470 7.538 -18.411 1.00 95.31 97 SER A C 1
ATOM 720 O O . SER A 1 97 ? 10.772 7.520 -19.600 1.00 95.31 97 SER A O 1
ATOM 722 N N . LYS A 1 98 ? 11.355 7.126 -17.491 1.00 94.19 98 LYS A N 1
ATOM 723 C CA . LYS A 1 98 ? 12.662 6.545 -17.857 1.00 94.19 98 LYS A CA 1
ATOM 724 C C . LYS A 1 98 ? 12.537 5.185 -18.546 1.00 94.19 98 LYS A C 1
ATOM 726 O O . LYS A 1 98 ? 13.506 4.730 -19.147 1.00 94.19 98 LYS A O 1
ATOM 731 N N . GLN A 1 99 ? 11.396 4.519 -18.400 1.00 94.31 99 GLN A N 1
ATOM 732 C CA . GLN A 1 99 ? 11.097 3.230 -19.008 1.00 94.31 99 GLN A CA 1
ATOM 733 C C . GLN A 1 99 ? 10.313 3.371 -20.324 1.00 94.31 99 GLN A C 1
ATOM 735 O O . GLN A 1 99 ? 9.950 2.352 -20.912 1.00 94.31 99 GLN A O 1
ATOM 740 N N . ASP A 1 100 ? 10.079 4.598 -20.800 1.00 96.19 100 ASP A N 1
ATOM 741 C CA . ASP A 1 100 ? 9.339 4.838 -22.034 1.00 96.19 100 ASP A CA 1
ATOM 742 C C . ASP A 1 100 ? 10.140 4.418 -23.276 1.00 96.19 100 ASP A C 1
ATOM 744 O O . ASP A 1 100 ? 11.362 4.611 -23.349 1.00 96.19 100 ASP A O 1
ATOM 748 N N . PRO A 1 101 ? 9.473 3.861 -24.299 1.00 94.75 101 PRO A N 1
ATOM 749 C CA . PRO A 1 101 ? 10.113 3.599 -25.575 1.00 94.75 101 PRO A CA 1
ATOM 750 C C . PRO A 1 101 ? 10.478 4.917 -26.272 1.00 94.75 101 PRO A C 1
ATOM 752 O O . PRO A 1 101 ? 9.726 5.887 -26.251 1.00 94.75 101 PRO A O 1
ATOM 755 N N . ALA A 1 102 ? 11.600 4.926 -26.998 1.00 94.25 102 ALA A N 1
ATOM 756 C CA . ALA A 1 102 ? 12.105 6.132 -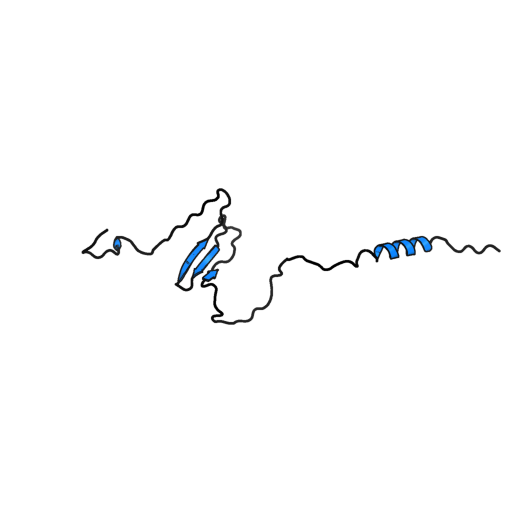27.665 1.00 94.25 102 ALA A CA 1
ATOM 757 C C . ALA A 1 102 ? 11.102 6.789 -28.636 1.00 94.25 102 ALA A C 1
ATOM 759 O O . ALA A 1 102 ? 11.164 7.991 -28.871 1.00 94.25 102 ALA A O 1
ATOM 760 N N . ALA A 1 103 ? 10.193 5.999 -29.215 1.00 95.31 103 ALA A N 1
ATOM 761 C CA . ALA A 1 103 ? 9.192 6.469 -30.169 1.00 95.31 103 ALA A CA 1
ATOM 762 C C . ALA A 1 103 ? 7.894 6.995 -29.519 1.00 95.31 103 ALA A C 1
ATOM 764 O O . ALA A 1 103 ? 7.026 7.477 -30.244 1.00 95.31 103 ALA A O 1
ATOM 765 N N . ALA A 1 104 ? 7.731 6.891 -28.194 1.00 91.00 104 ALA A N 1
ATOM 766 C CA . ALA A 1 104 ? 6.548 7.368 -27.478 1.00 91.00 104 ALA A CA 1
ATOM 767 C C . ALA A 1 104 ? 6.909 7.765 -26.036 1.00 91.00 104 ALA A C 1
ATOM 769 O O . ALA A 1 104 ? 6.811 6.951 -25.123 1.00 91.00 104 ALA A O 1
ATOM 770 N N . THR A 1 105 ? 7.330 9.018 -25.858 1.00 90.06 105 THR A N 1
ATOM 771 C CA . THR A 1 105 ? 7.625 9.623 -24.549 1.00 90.06 105 THR A CA 1
ATOM 772 C C . THR A 1 105 ? 6.384 10.317 -23.983 1.00 90.06 105 THR A C 1
ATOM 774 O O . THR A 1 105 ? 5.748 11.076 -24.727 1.00 90.06 105 THR A O 1
ATOM 777 N N . GLY A 1 106 ? 6.067 10.089 -22.703 1.00 75.62 106 GLY A N 1
ATOM 778 C CA . GLY A 1 106 ? 4.941 10.689 -21.969 1.00 75.62 106 GLY A CA 1
ATOM 779 C C . GLY A 1 106 ? 5.346 11.375 -20.668 1.00 75.62 106 GLY A C 1
ATOM 780 O O . GLY A 1 106 ? 6.234 10.860 -19.954 1.00 75.62 106 GLY A O 1
#